Protein AF-A0A3D4U5B6-F1 (afdb_monomer_lite)

Secondary structure (DSSP, 8-state):
---HHHHHHHHHHHHHTT--GGGTT-HHHHHHHHHHHHHHHH--SHHHHHHHHHHHHHHHHHHHHHHHT-

Sequence (70 aa):
MINEGIVLDYYADLIAADQIEFLTGRKKSKAAIISCINEMKKADSIHNKIEVSKNLWKLLFENAMSFIDK

pLDDT: mean 90.24, std 7.33, range [54.72, 96.0]

Structure (mmCIF, N/CA/C/O backbone):
data_AF-A0A3D4U5B6-F1
#
_entry.id   AF-A0A3D4U5B6-F1
#
loop_
_atom_site.group_PDB
_atom_site.id
_atom_site.type_symbol
_atom_site.label_atom_id
_atom_site.label_alt_id
_atom_site.label_comp_id
_atom_site.label_asym_id
_atom_site.label_entity_id
_atom_site.label_seq_id
_atom_site.pdbx_PDB_ins_code
_atom_site.Cartn_x
_atom_site.Cartn_y
_atom_site.Cartn_z
_atom_site.occupancy
_atom_site.B_iso_or_equiv
_atom_site.auth_seq_id
_atom_site.auth_comp_id
_atom_site.auth_asym_id
_atom_site.auth_atom_id
_atom_site.pdbx_PDB_model_num
ATOM 1 N N . MET A 1 1 ? 14.062 -17.140 -7.421 1.00 59.78 1 MET A N 1
ATOM 2 C CA . MET A 1 1 ? 14.301 -15.681 -7.451 1.00 59.78 1 MET A CA 1
ATOM 3 C C . MET A 1 1 ? 12.984 -15.020 -7.070 1.00 59.78 1 MET A C 1
ATOM 5 O O . MET A 1 1 ? 11.977 -15.369 -7.671 1.00 59.78 1 MET A O 1
ATOM 9 N N . ILE A 1 2 ? 12.949 -14.205 -6.014 1.00 70.12 2 ILE A N 1
ATOM 10 C CA . ILE A 1 2 ? 11.713 -13.550 -5.553 1.00 70.12 2 ILE A CA 1
ATOM 11 C C . ILE A 1 2 ? 11.391 -12.408 -6.524 1.00 70.12 2 ILE A C 1
ATOM 13 O O . ILE A 1 2 ? 12.273 -11.616 -6.844 1.00 70.12 2 ILE A O 1
ATOM 17 N N . ASN A 1 3 ? 10.152 -12.345 -7.015 1.00 85.75 3 ASN A N 1
ATOM 18 C CA . ASN A 1 3 ? 9.692 -11.260 -7.878 1.00 85.75 3 ASN A CA 1
ATOM 19 C C . ASN A 1 3 ? 9.180 -10.110 -6.999 1.00 85.75 3 ASN A C 1
ATOM 21 O O . ASN A 1 3 ? 8.147 -10.247 -6.346 1.00 85.75 3 ASN A O 1
ATOM 25 N N . GLU A 1 4 ? 9.912 -8.994 -6.991 1.00 84.62 4 GLU A N 1
ATOM 26 C CA . GLU A 1 4 ? 9.593 -7.780 -6.224 1.00 84.62 4 GLU A CA 1
ATOM 27 C C . GLU A 1 4 ? 8.151 -7.306 -6.468 1.00 84.62 4 GLU A C 1
ATOM 29 O O . GLU A 1 4 ? 7.443 -6.980 -5.520 1.00 84.62 4 GLU A O 1
ATOM 34 N N . GLY A 1 5 ? 7.673 -7.362 -7.716 1.00 87.38 5 GLY A N 1
ATOM 35 C CA . GLY A 1 5 ? 6.309 -6.967 -8.067 1.00 87.38 5 GLY A CA 1
ATOM 36 C C . GLY A 1 5 ? 5.242 -7.830 -7.394 1.00 87.38 5 GLY A C 1
ATOM 37 O O . GLY A 1 5 ? 4.281 -7.290 -6.860 1.00 87.38 5 GLY A O 1
ATOM 38 N N . ILE A 1 6 ? 5.448 -9.152 -7.344 1.00 90.69 6 ILE A N 1
ATOM 39 C CA . ILE A 1 6 ? 4.516 -10.087 -6.686 1.00 90.69 6 ILE A CA 1
ATOM 40 C C . ILE A 1 6 ? 4.453 -9.818 -5.179 1.00 90.69 6 ILE A C 1
ATOM 42 O O . ILE A 1 6 ? 3.381 -9.862 -4.583 1.00 90.69 6 ILE A O 1
ATOM 46 N N . VAL A 1 7 ? 5.596 -9.522 -4.557 1.00 91.62 7 VAL A N 1
ATOM 47 C CA . VAL A 1 7 ? 5.663 -9.212 -3.122 1.00 91.62 7 VAL A CA 1
ATOM 48 C C . VAL A 1 7 ? 4.933 -7.905 -2.811 1.00 91.62 7 VAL A C 1
ATOM 50 O O . VAL A 1 7 ? 4.161 -7.841 -1.858 1.00 91.62 7 VAL A O 1
ATOM 53 N N . LEU A 1 8 ? 5.151 -6.871 -3.625 1.00 92.12 8 LEU A N 1
ATOM 54 C CA . LEU A 1 8 ? 4.477 -5.583 -3.476 1.00 92.12 8 LEU A CA 1
ATOM 55 C C . LEU A 1 8 ? 2.957 -5.703 -3.661 1.00 92.12 8 LEU A C 1
ATOM 57 O O . LEU A 1 8 ? 2.209 -5.104 -2.889 1.00 92.12 8 LEU A O 1
ATOM 61 N N . ASP A 1 9 ? 2.508 -6.515 -4.621 1.00 93.88 9 ASP A N 1
ATOM 62 C CA . ASP A 1 9 ? 1.083 -6.785 -4.843 1.00 93.88 9 ASP A CA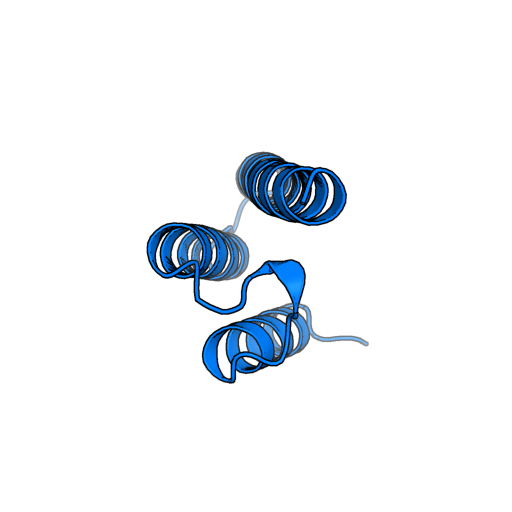 1
ATOM 63 C C . ASP A 1 9 ? 0.451 -7.533 -3.670 1.00 93.88 9 ASP A C 1
ATOM 65 O O . ASP A 1 9 ? -0.589 -7.114 -3.166 1.00 93.88 9 ASP A O 1
ATOM 69 N N . TYR A 1 10 ? 1.134 -8.548 -3.141 1.00 94.19 10 TYR A N 1
ATOM 70 C CA . TYR A 1 10 ? 0.682 -9.251 -1.943 1.00 94.19 10 TYR A CA 1
ATOM 71 C C . TYR A 1 10 ? 0.460 -8.297 -0.756 1.00 94.19 10 TYR A C 1
ATOM 73 O O . TYR A 1 10 ? -0.572 -8.358 -0.089 1.00 94.19 10 TYR A O 1
ATOM 81 N N . TYR A 1 11 ? 1.389 -7.371 -0.498 1.00 92.69 11 TYR A N 1
ATOM 82 C CA . TYR A 1 11 ? 1.210 -6.400 0.585 1.00 92.69 11 TYR A CA 1
ATOM 83 C C . TYR A 1 11 ? 0.090 -5.391 0.309 1.00 92.69 11 TYR A C 1
ATOM 85 O O . TYR A 1 11 ? -0.620 -5.014 1.244 1.00 92.69 11 TYR A O 1
ATOM 93 N N . ALA A 1 12 ? -0.096 -4.964 -0.942 1.00 93.56 12 ALA A N 1
ATOM 94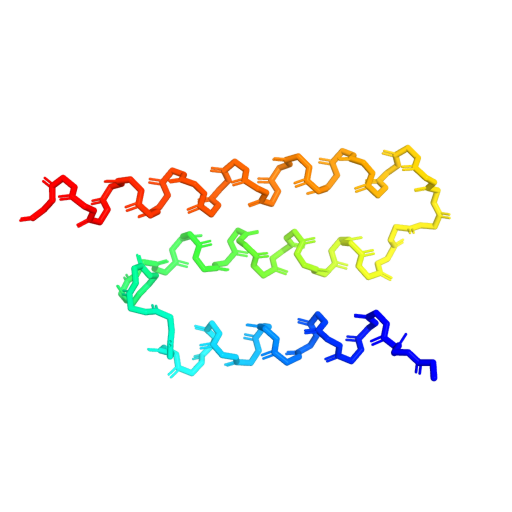 C CA . ALA A 1 12 ? -1.221 -4.109 -1.313 1.00 93.56 12 ALA A CA 1
ATOM 95 C C . ALA A 1 12 ? -2.566 -4.804 -1.037 1.00 93.56 12 ALA A C 1
ATOM 97 O O . ALA A 1 12 ? -3.465 -4.179 -0.465 1.00 93.56 12 ALA A O 1
ATOM 98 N N . ASP A 1 13 ? -2.667 -6.098 -1.348 1.00 95.19 13 ASP A N 1
ATOM 99 C CA . ASP A 1 13 ? -3.855 -6.912 -1.084 1.00 95.19 13 ASP A CA 1
ATOM 100 C C . ASP A 1 13 ? -4.131 -7.048 0.420 1.00 95.19 13 ASP A C 1
ATOM 102 O O . ASP A 1 13 ? -5.264 -6.847 0.858 1.00 95.19 13 ASP A O 1
ATOM 106 N N . LEU A 1 14 ? -3.102 -7.290 1.243 1.00 95.25 14 LEU A N 1
ATOM 107 C CA . LEU A 1 14 ? -3.252 -7.331 2.706 1.00 95.25 14 LEU A CA 1
ATOM 108 C C . LEU A 1 14 ? -3.756 -5.997 3.284 1.00 95.25 14 LEU A C 1
ATOM 110 O O . LEU A 1 14 ? -4.588 -5.988 4.194 1.00 95.25 14 LEU A O 1
ATOM 114 N N . ILE A 1 15 ? -3.271 -4.863 2.763 1.00 93.31 15 ILE A N 1
ATOM 115 C CA . ILE A 1 15 ? -3.713 -3.523 3.186 1.00 93.31 15 ILE A CA 1
ATOM 116 C C . ILE A 1 15 ? -5.179 -3.289 2.804 1.00 93.31 15 ILE A C 1
ATOM 118 O O . ILE A 1 15 ? -5.939 -2.725 3.601 1.00 93.31 15 ILE A O 1
ATOM 122 N N . ALA A 1 16 ? -5.566 -3.697 1.593 1.00 90.75 16 ALA A N 1
ATOM 123 C CA . ALA A 1 16 ? -6.923 -3.554 1.074 1.00 90.75 16 ALA A CA 1
ATOM 124 C C . ALA A 1 16 ? -7.927 -4.467 1.793 1.00 90.75 16 ALA A C 1
ATOM 126 O O . ALA A 1 16 ? -9.077 -4.077 1.980 1.00 90.75 16 ALA A O 1
ATOM 127 N N . ALA A 1 17 ? -7.484 -5.648 2.226 1.00 94.06 17 ALA A N 1
ATOM 128 C CA . ALA A 1 17 ? -8.275 -6.617 2.977 1.00 94.06 17 ALA A CA 1
ATOM 129 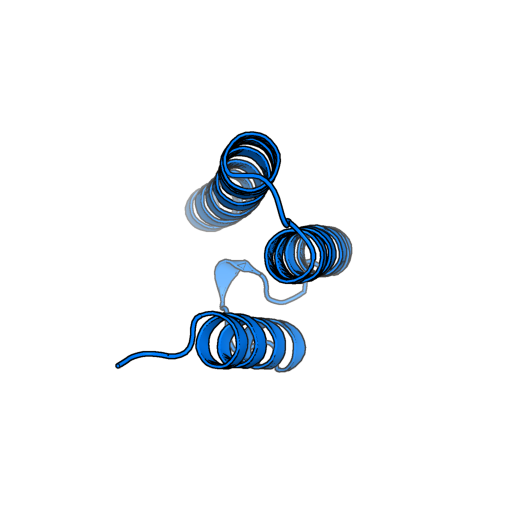C C . ALA A 1 17 ? -8.328 -6.340 4.493 1.00 94.06 17 ALA A C 1
ATOM 131 O O . ALA A 1 17 ? -8.815 -7.180 5.246 1.00 94.06 17 ALA A O 1
ATOM 132 N N . ASP A 1 18 ? -7.818 -5.192 4.952 1.00 92.75 18 ASP A N 1
ATOM 133 C CA . ASP A 1 18 ? -7.773 -4.801 6.369 1.00 92.75 18 ASP A CA 1
ATOM 134 C C . ASP A 1 18 ? -7.019 -5.808 7.261 1.00 92.75 18 ASP A C 1
ATOM 136 O O . ASP A 1 18 ? -7.254 -5.893 8.460 1.00 92.75 18 ASP A O 1
ATOM 140 N N . GLN A 1 19 ? -6.057 -6.541 6.692 1.00 94.19 19 GLN A N 1
ATOM 141 C CA . GLN A 1 19 ? -5.264 -7.544 7.416 1.00 94.19 19 GLN A CA 1
ATOM 142 C C . GLN A 1 19 ? -4.014 -6.960 8.087 1.00 94.19 19 GLN A C 1
ATOM 144 O O . GLN A 1 19 ? -3.249 -7.681 8.724 1.00 94.19 19 GLN A O 1
ATOM 149 N N . ILE A 1 20 ? -3.797 -5.648 7.965 1.00 91.62 20 ILE A N 1
ATOM 150 C CA . ILE A 1 20 ? -2.757 -4.924 8.696 1.00 91.62 20 ILE A CA 1
ATOM 151 C C . ILE A 1 20 ? -3.421 -4.123 9.816 1.00 91.62 20 ILE A C 1
ATOM 153 O O . ILE A 1 20 ? -3.998 -3.057 9.580 1.00 91.62 20 ILE A O 1
ATOM 157 N N . GLU A 1 21 ? -3.326 -4.639 11.043 1.00 90.00 21 GLU A N 1
ATOM 158 C CA . GLU A 1 21 ? -4.021 -4.119 12.229 1.00 90.00 21 GLU A CA 1
ATOM 159 C C . GLU A 1 21 ? -3.821 -2.611 12.420 1.00 90.00 21 GLU A C 1
ATOM 161 O O . GLU A 1 21 ? -4.797 -1.862 12.478 1.00 90.00 21 GLU A O 1
ATOM 166 N N . PHE A 1 22 ? -2.571 -2.132 12.394 1.00 89.88 22 PHE A N 1
ATOM 167 C CA . PHE A 1 22 ? -2.259 -0.716 12.624 1.00 89.88 22 PHE A CA 1
ATOM 168 C C . PHE A 1 22 ? -2.758 0.233 11.518 1.00 89.88 22 PHE A C 1
ATOM 170 O O . PHE A 1 22 ? -2.808 1.452 11.717 1.00 89.88 22 PHE A O 1
ATOM 177 N N . LEU A 1 23 ? -3.163 -0.306 10.362 1.00 90.94 23 LEU A N 1
ATOM 178 C CA . LEU A 1 23 ? -3.757 0.447 9.256 1.00 90.94 23 LEU A CA 1
ATOM 179 C C . LEU A 1 23 ? -5.283 0.339 9.211 1.00 90.94 23 LEU A C 1
ATOM 181 O O . LEU A 1 23 ? -5.912 1.129 8.506 1.00 90.94 23 LEU A O 1
ATOM 185 N N . THR A 1 24 ? -5.902 -0.587 9.944 1.00 90.00 24 THR A N 1
ATOM 186 C CA . THR A 1 24 ? -7.354 -0.827 9.905 1.00 90.00 24 THR A CA 1
ATOM 187 C C . THR A 1 24 ? -8.134 0.445 10.254 1.00 90.00 24 THR A C 1
ATOM 189 O O . THR A 1 24 ? -7.801 1.178 11.183 1.00 90.00 24 THR A O 1
ATOM 192 N N . GLY A 1 25 ? -9.138 0.786 9.437 1.00 86.81 25 GLY A N 1
ATOM 193 C CA . GLY A 1 25 ? -9.894 2.042 9.561 1.00 86.81 25 GLY A CA 1
ATOM 194 C C . GLY A 1 25 ? -9.168 3.331 9.119 1.00 86.81 25 GLY A C 1
ATOM 195 O O . GLY A 1 25 ? -9.822 4.361 8.940 1.00 86.81 25 GLY A O 1
ATOM 196 N N . ARG A 1 26 ? -7.851 3.314 8.850 1.00 88.81 26 ARG A N 1
ATOM 197 C CA . ARG A 1 26 ? -7.065 4.499 8.438 1.00 88.81 26 ARG A CA 1
ATOM 198 C C . ARG A 1 26 ? -7.095 4.737 6.922 1.00 88.81 26 ARG A C 1
ATOM 200 O O . ARG A 1 26 ? -6.073 4.660 6.242 1.00 88.81 26 ARG A O 1
ATOM 207 N N . LYS A 1 27 ? -8.271 5.065 6.371 1.00 90.69 27 LYS A N 1
ATOM 208 C CA . LYS A 1 27 ? -8.497 5.195 4.909 1.00 90.69 27 LYS A CA 1
ATOM 209 C C . LYS A 1 27 ? -7.483 6.096 4.183 1.00 90.69 27 LYS A C 1
ATOM 211 O O . LYS A 1 27 ? -6.990 5.716 3.125 1.00 90.69 27 LYS A O 1
ATOM 216 N N . LYS A 1 28 ? -7.146 7.264 4.751 1.00 90.94 28 LYS A N 1
ATOM 217 C CA . LYS A 1 28 ? -6.165 8.196 4.155 1.00 90.94 28 LYS A CA 1
ATOM 218 C C . LYS A 1 28 ? -4.765 7.583 4.080 1.00 90.94 28 LYS A C 1
ATOM 220 O O . LYS A 1 28 ? -4.134 7.630 3.030 1.00 90.94 28 LYS A O 1
ATOM 225 N N . SER A 1 29 ? -4.313 6.970 5.172 1.00 92.12 29 SER A N 1
ATOM 226 C CA . SER A 1 29 ? -3.002 6.324 5.243 1.00 92.12 29 SER A CA 1
ATOM 227 C C . SER A 1 29 ? -2.897 5.144 4.285 1.00 92.12 29 SER A C 1
ATOM 229 O O . SER A 1 29 ? -1.900 5.027 3.584 1.00 92.12 29 SER A O 1
ATOM 231 N N . LYS A 1 30 ? -3.942 4.309 4.189 1.00 94.06 30 LYS A N 1
ATOM 232 C CA . LYS A 1 30 ? -3.976 3.193 3.231 1.00 94.06 30 LYS A CA 1
ATOM 233 C C . LYS A 1 30 ? -3.806 3.669 1.797 1.00 94.06 30 LYS A C 1
ATOM 235 O O . LYS A 1 30 ? -2.978 3.127 1.078 1.00 94.06 30 LYS A O 1
ATOM 240 N N . ALA A 1 31 ? -4.550 4.701 1.400 1.00 93.94 31 ALA A N 1
ATOM 241 C CA . ALA A 1 31 ? -4.441 5.264 0.059 1.00 93.94 31 ALA A CA 1
ATOM 242 C C . ALA A 1 31 ? -3.021 5.782 -0.229 1.00 93.94 31 ALA A C 1
ATOM 244 O O . ALA A 1 31 ? -2.472 5.494 -1.290 1.00 93.94 31 ALA A O 1
ATOM 245 N N . ALA A 1 32 ? -2.402 6.482 0.729 1.00 94.75 32 ALA A N 1
ATOM 246 C CA . ALA A 1 32 ? -1.030 6.973 0.590 1.00 94.75 32 ALA A CA 1
ATOM 247 C C . ALA A 1 32 ? -0.006 5.828 0.472 1.00 94.75 32 ALA A C 1
ATOM 249 O O . ALA A 1 32 ? 0.840 5.846 -0.417 1.00 94.75 32 ALA A O 1
ATOM 250 N N . ILE A 1 33 ? -0.121 4.797 1.314 1.00 94.56 33 ILE A N 1
ATOM 251 C CA . ILE A 1 33 ? 0.773 3.630 1.300 1.00 94.56 33 ILE A CA 1
ATOM 252 C C . ILE A 1 33 ? 0.629 2.845 -0.011 1.00 94.56 33 ILE A C 1
ATOM 254 O O . ILE A 1 33 ? 1.635 2.521 -0.637 1.00 94.56 33 ILE A O 1
ATOM 258 N N . ILE A 1 34 ? -0.602 2.594 -0.475 1.00 94.62 34 ILE A N 1
ATOM 259 C CA . ILE A 1 34 ? -0.861 1.928 -1.763 1.00 94.62 34 ILE A CA 1
ATOM 260 C C . ILE A 1 34 ? -0.304 2.759 -2.928 1.00 94.62 34 ILE A C 1
ATOM 262 O O . ILE A 1 34 ? 0.244 2.196 -3.876 1.00 94.62 34 ILE A O 1
ATOM 266 N N . SER A 1 35 ? -0.392 4.093 -2.863 1.00 94.75 35 SER A N 1
ATOM 267 C CA . SER A 1 35 ? 0.233 4.971 -3.861 1.00 94.75 35 SER A CA 1
ATOM 268 C C . SER A 1 35 ? 1.746 4.769 -3.911 1.00 94.75 35 SER A C 1
ATOM 270 O O . SER A 1 35 ? 2.282 4.516 -4.987 1.00 94.75 35 SER A O 1
ATOM 272 N N . CYS A 1 36 ? 2.428 4.782 -2.761 1.00 94.50 36 CYS A N 1
ATOM 273 C CA . CYS A 1 36 ? 3.872 4.543 -2.700 1.00 94.50 36 CYS A CA 1
ATOM 274 C C . CYS A 1 36 ? 4.259 3.140 -3.196 1.00 94.50 36 CYS A C 1
ATOM 276 O O . CYS A 1 36 ? 5.250 2.998 -3.905 1.00 94.50 36 CYS A O 1
ATOM 278 N N . ILE A 1 37 ? 3.470 2.105 -2.888 1.00 93.94 37 ILE A N 1
ATOM 279 C CA . ILE A 1 37 ? 3.693 0.749 -3.419 1.00 93.94 37 ILE A CA 1
ATOM 280 C C . ILE A 1 37 ? 3.618 0.756 -4.954 1.00 93.94 37 ILE A C 1
ATOM 282 O O . ILE A 1 37 ? 4.500 0.224 -5.628 1.00 93.94 37 ILE A O 1
ATOM 286 N N . ASN A 1 38 ? 2.606 1.411 -5.525 1.00 92.94 38 ASN A N 1
ATOM 287 C CA . ASN A 1 38 ? 2.451 1.518 -6.976 1.00 92.94 38 ASN A CA 1
ATOM 288 C C . ASN A 1 38 ? 3.556 2.348 -7.643 1.00 92.94 38 ASN A C 1
ATOM 290 O O . ASN A 1 38 ? 3.975 2.025 -8.753 1.00 92.94 38 ASN A O 1
ATOM 294 N N . GLU A 1 39 ? 4.034 3.406 -6.989 1.00 92.94 39 GLU A N 1
ATOM 295 C CA . GLU A 1 39 ? 5.191 4.179 -7.447 1.00 92.94 39 GLU A CA 1
ATOM 296 C C . GLU A 1 39 ? 6.466 3.334 -7.432 1.00 92.94 39 GLU A C 1
ATOM 298 O O . GLU A 1 39 ? 7.241 3.389 -8.382 1.00 92.94 39 GLU A O 1
ATOM 303 N N . MET A 1 40 ? 6.650 2.487 -6.416 1.00 91.00 40 MET A N 1
ATOM 304 C CA . MET A 1 40 ? 7.815 1.610 -6.298 1.00 91.00 40 MET A CA 1
ATOM 305 C C . MET A 1 40 ? 7.863 0.583 -7.430 1.00 91.00 40 MET A C 1
ATOM 307 O O . MET A 1 40 ? 8.921 0.358 -8.013 1.00 91.00 40 MET A O 1
ATOM 311 N N . LYS A 1 41 ? 6.701 0.038 -7.815 1.00 89.94 41 LYS A N 1
ATOM 312 C CA . LYS A 1 41 ? 6.566 -0.861 -8.975 1.00 89.94 41 LYS A CA 1
ATOM 313 C C . LYS A 1 41 ? 6.933 -0.197 -10.306 1.00 89.94 41 LYS A C 1
ATOM 315 O O . LYS A 1 41 ? 7.348 -0.892 -11.226 1.00 89.94 41 LYS A O 1
ATOM 320 N N . LYS A 1 42 ? 6.737 1.120 -10.423 1.00 90.12 42 LYS A N 1
ATOM 321 C CA . LYS A 1 42 ? 7.006 1.915 -11.636 1.00 90.12 42 LYS A CA 1
ATOM 322 C C . LYS A 1 42 ? 8.372 2.605 -11.609 1.00 90.12 42 LYS A C 1
ATOM 324 O O . LYS A 1 42 ? 8.725 3.300 -12.556 1.00 90.12 42 LYS A O 1
ATOM 329 N N . ALA A 1 43 ? 9.109 2.501 -10.507 1.00 89.56 43 ALA A N 1
ATOM 330 C CA . ALA A 1 43 ? 10.368 3.200 -10.340 1.00 89.56 43 ALA A CA 1
ATOM 331 C C . ALA A 1 43 ? 11.480 2.483 -11.119 1.00 89.56 43 ALA A C 1
ATOM 333 O O . ALA A 1 43 ? 12.025 1.474 -10.671 1.00 89.56 43 ALA A O 1
ATOM 334 N N . ASP A 1 44 ? 11.842 3.049 -12.269 1.00 82.75 44 ASP A N 1
ATOM 335 C CA . ASP A 1 44 ? 12.873 2.483 -13.148 1.00 82.75 44 ASP A CA 1
ATOM 336 C C . ASP A 1 44 ? 14.304 2.815 -12.696 1.00 82.75 44 ASP A C 1
ATOM 338 O O . ASP A 1 44 ? 15.242 2.062 -12.957 1.00 82.75 44 ASP A O 1
ATOM 342 N N . SER A 1 45 ? 14.494 3.939 -11.994 1.00 90.38 45 SER A N 1
ATOM 343 C CA . SER A 1 45 ? 15.809 4.368 -11.508 1.00 90.38 45 SER A CA 1
ATOM 344 C C . SER A 1 45 ? 16.020 4.007 -10.036 1.00 90.38 45 SER A C 1
ATOM 346 O O . SER A 1 45 ? 15.105 4.090 -9.214 1.00 90.38 45 SER A O 1
ATOM 348 N N . ILE A 1 46 ? 17.264 3.671 -9.676 1.00 88.31 46 ILE A N 1
ATOM 349 C CA . ILE A 1 46 ? 17.662 3.416 -8.280 1.00 88.31 46 ILE A CA 1
ATOM 350 C C . ILE A 1 46 ? 17.343 4.626 -7.394 1.00 88.31 46 ILE A C 1
ATOM 352 O O . ILE A 1 46 ? 16.869 4.460 -6.274 1.00 88.31 46 ILE A O 1
ATOM 356 N N . HIS A 1 47 ? 17.559 5.841 -7.902 1.00 90.19 47 HIS A N 1
ATOM 357 C CA . HIS A 1 47 ? 17.246 7.064 -7.167 1.00 90.19 47 HIS A CA 1
ATOM 358 C C . HIS A 1 47 ? 15.752 7.154 -6.827 1.00 90.19 47 HIS A C 1
ATOM 360 O O . HIS A 1 47 ? 15.400 7.362 -5.667 1.00 90.19 47 HIS A O 1
ATOM 366 N N . ASN A 1 48 ? 14.875 6.894 -7.801 1.00 89.50 48 ASN A N 1
ATOM 367 C CA . ASN A 1 48 ? 13.428 6.908 -7.584 1.00 89.50 48 ASN A CA 1
ATOM 368 C C . ASN A 1 48 ? 13.005 5.803 -6.612 1.00 89.50 48 ASN A C 1
ATOM 370 O O . ASN A 1 48 ? 12.200 6.051 -5.720 1.00 89.50 48 ASN A O 1
ATOM 374 N N . LYS A 1 49 ? 13.592 4.604 -6.727 1.00 90.38 49 LYS A N 1
ATOM 375 C CA . LYS A 1 49 ? 13.338 3.512 -5.778 1.00 90.38 49 LYS A CA 1
ATOM 376 C C . LYS A 1 49 ? 13.694 3.913 -4.348 1.00 90.38 49 LYS A C 1
ATOM 378 O O . LYS A 1 49 ? 12.912 3.649 -3.437 1.00 90.38 49 LYS A O 1
ATOM 383 N N . ILE A 1 50 ? 14.835 4.572 -4.141 1.00 92.94 50 ILE A N 1
ATOM 384 C CA . ILE A 1 50 ? 15.268 5.045 -2.818 1.00 92.94 50 ILE A CA 1
ATOM 385 C C . ILE A 1 50 ? 14.286 6.074 -2.252 1.00 92.94 50 ILE A C 1
ATOM 387 O O . ILE A 1 50 ? 13.863 5.937 -1.105 1.00 92.94 50 ILE A O 1
ATOM 391 N N . GLU A 1 51 ? 13.904 7.081 -3.036 1.00 94.25 51 GLU A N 1
ATOM 392 C CA . GLU A 1 51 ? 12.997 8.135 -2.566 1.00 94.25 51 GLU A CA 1
ATOM 393 C C . GLU A 1 51 ? 11.603 7.588 -2.236 1.00 94.25 51 GLU A C 1
ATOM 395 O O . GLU A 1 51 ? 11.074 7.846 -1.152 1.00 94.25 51 GLU A O 1
ATOM 400 N N . VAL A 1 52 ? 11.042 6.738 -3.101 1.00 93.88 52 VAL A N 1
ATOM 401 C CA . VAL A 1 52 ? 9.749 6.090 -2.836 1.00 93.88 52 VAL A CA 1
ATOM 402 C C . VAL A 1 52 ? 9.833 5.176 -1.607 1.00 93.88 52 VAL A C 1
ATOM 404 O O . VAL A 1 52 ? 8.910 5.154 -0.793 1.00 93.88 52 VAL A O 1
ATOM 407 N N . SER A 1 53 ? 10.956 4.479 -1.405 1.00 92.75 53 SER A N 1
ATOM 408 C CA . SER A 1 53 ? 11.168 3.617 -0.232 1.00 92.75 53 SER A CA 1
ATOM 409 C C . SER A 1 53 ? 11.222 4.400 1.075 1.00 92.75 53 SER A C 1
ATOM 411 O O . SER A 1 53 ? 10.612 3.984 2.059 1.00 92.75 53 SER A O 1
ATOM 413 N N . LYS A 1 54 ? 11.902 5.552 1.094 1.00 95.75 54 LYS A N 1
ATOM 414 C CA . LYS A 1 54 ? 11.930 6.443 2.266 1.00 95.75 54 LYS A CA 1
ATOM 415 C C . LYS A 1 54 ? 10.528 6.924 2.629 1.00 95.75 54 LYS A C 1
ATOM 417 O O . LYS A 1 54 ? 10.155 6.889 3.801 1.00 95.75 54 LYS A O 1
ATOM 422 N N . ASN A 1 55 ? 9.751 7.335 1.629 1.00 95.12 55 ASN A N 1
ATOM 423 C CA . ASN A 1 55 ? 8.384 7.812 1.832 1.00 95.12 55 ASN A CA 1
ATOM 424 C C . ASN A 1 55 ? 7.468 6.696 2.347 1.00 95.12 55 ASN A C 1
ATOM 426 O O . ASN A 1 55 ? 6.748 6.897 3.327 1.00 95.12 55 ASN A O 1
ATOM 430 N N . LE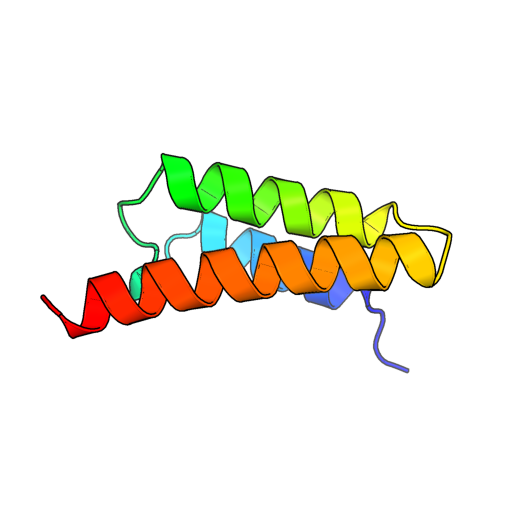U A 1 56 ? 7.551 5.506 1.744 1.00 94.69 56 LEU A N 1
ATOM 431 C CA . LEU A 1 56 ? 6.804 4.330 2.182 1.00 94.69 56 LEU A CA 1
ATOM 432 C C . LEU A 1 56 ? 7.138 3.967 3.636 1.00 94.69 56 LEU A C 1
ATOM 434 O O . LEU A 1 56 ? 6.232 3.782 4.449 1.00 94.69 56 LEU A O 1
ATOM 438 N N . TRP A 1 57 ? 8.428 3.915 3.977 1.00 95.25 57 TRP A N 1
ATOM 439 C CA . TRP A 1 57 ? 8.881 3.605 5.332 1.00 95.25 57 TRP A CA 1
ATOM 440 C C . TRP A 1 57 ? 8.372 4.625 6.352 1.00 95.25 57 TRP A C 1
ATOM 442 O O . TRP A 1 57 ? 7.837 4.234 7.387 1.00 95.25 57 TRP A O 1
ATOM 452 N N . LYS A 1 58 ? 8.468 5.923 6.042 1.00 96.00 58 LYS A N 1
ATOM 453 C CA . LYS A 1 58 ? 7.993 6.994 6.924 1.00 96.00 58 LYS A CA 1
ATOM 454 C C . LYS A 1 58 ? 6.494 6.872 7.206 1.00 96.00 58 LYS A C 1
ATOM 4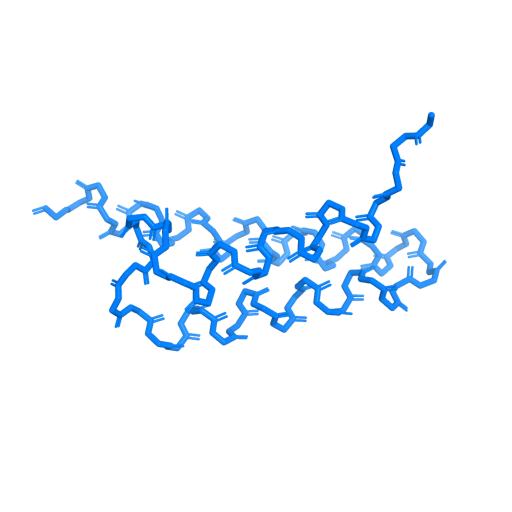56 O O . LYS A 1 58 ? 6.094 6.913 8.365 1.00 96.00 58 LYS A O 1
ATOM 461 N N . LEU A 1 59 ? 5.678 6.649 6.172 1.00 94.62 59 LEU A N 1
ATOM 462 C CA . LEU A 1 59 ? 4.231 6.468 6.326 1.00 94.62 59 LEU A CA 1
ATOM 463 C C . LEU A 1 59 ? 3.893 5.246 7.183 1.00 94.62 59 LEU A C 1
ATOM 465 O O . LEU A 1 59 ? 3.042 5.332 8.069 1.00 94.62 59 LEU A O 1
ATOM 469 N N . LEU A 1 60 ? 4.541 4.108 6.930 1.00 94.00 60 LEU A N 1
ATOM 470 C CA . LEU A 1 60 ? 4.323 2.892 7.714 1.00 94.00 60 LEU A CA 1
ATOM 471 C C . LEU A 1 60 ? 4.709 3.107 9.180 1.00 94.00 60 LEU A C 1
ATOM 473 O O . LEU A 1 60 ? 3.931 2.767 10.069 1.00 94.00 60 LEU A O 1
ATOM 477 N N . PHE A 1 61 ? 5.864 3.729 9.421 1.00 94.00 61 PHE A N 1
ATOM 478 C CA . PHE A 1 61 ? 6.368 4.014 10.758 1.00 94.00 61 PHE A CA 1
ATOM 479 C C . PHE A 1 61 ? 5.445 4.958 11.537 1.00 94.00 61 PHE A C 1
ATOM 481 O O . PHE A 1 61 ? 5.047 4.636 12.652 1.00 94.00 61 PHE A O 1
ATOM 488 N N . GLU A 1 62 ? 5.033 6.082 10.946 1.00 93.56 62 GLU A N 1
ATOM 489 C CA . GLU A 1 62 ? 4.116 7.040 11.582 1.00 93.56 62 GLU A CA 1
ATOM 490 C C . GLU A 1 62 ? 2.773 6.393 11.956 1.00 93.56 62 GLU A C 1
ATOM 492 O O . GLU A 1 62 ? 2.241 6.629 13.042 1.00 93.56 62 GLU A O 1
ATOM 497 N N . ASN A 1 63 ? 2.226 5.541 11.081 1.00 92.50 63 ASN A N 1
ATOM 498 C CA . ASN A 1 63 ? 0.967 4.851 11.360 1.00 92.50 63 ASN A CA 1
ATOM 499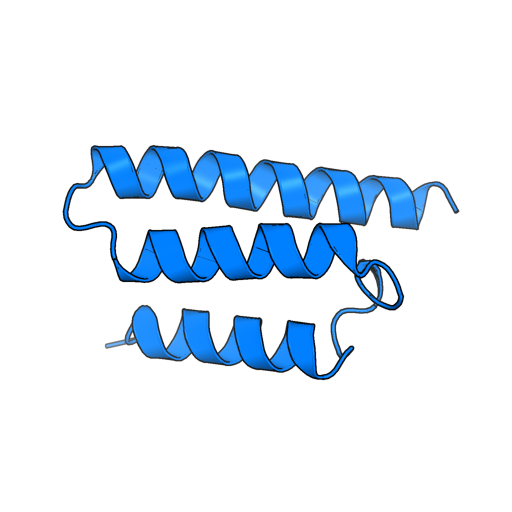 C C . ASN A 1 63 ? 1.113 3.767 12.433 1.00 92.50 63 ASN A C 1
ATOM 501 O O . ASN A 1 63 ? 0.202 3.617 13.248 1.00 92.50 63 ASN A O 1
ATOM 505 N N . ALA A 1 64 ? 2.234 3.043 12.448 1.00 92.19 64 ALA A N 1
ATOM 506 C CA . ALA A 1 64 ? 2.534 2.060 13.483 1.00 92.19 64 ALA A CA 1
ATOM 507 C C . ALA A 1 64 ? 2.739 2.729 14.852 1.00 92.19 64 ALA A C 1
ATOM 509 O O . ALA A 1 64 ? 2.122 2.316 15.828 1.00 92.19 64 ALA A O 1
ATOM 510 N N . MET A 1 65 ? 3.509 3.818 14.924 1.00 92.00 65 MET A N 1
ATOM 511 C CA . MET A 1 65 ? 3.702 4.585 16.162 1.00 92.00 65 MET A CA 1
ATOM 512 C C . MET A 1 65 ? 2.383 5.151 16.694 1.00 92.00 65 MET A C 1
ATOM 514 O O . MET A 1 65 ? 2.044 4.952 17.855 1.00 92.00 65 MET A O 1
ATOM 518 N N . SER A 1 66 ? 1.568 5.750 15.819 1.00 88.94 66 SER A N 1
ATOM 519 C CA . SER A 1 66 ? 0.230 6.239 16.179 1.00 88.94 66 SER A CA 1
ATOM 520 C C . SER A 1 66 ? -0.735 5.128 16.620 1.00 88.94 66 SER A C 1
ATOM 522 O O . SER A 1 66 ? -1.808 5.425 17.146 1.00 88.94 66 SER A O 1
ATOM 524 N N . PHE A 1 67 ? -0.434 3.865 16.323 1.00 89.12 67 PHE A N 1
ATOM 525 C CA . PHE A 1 67 ? -1.208 2.724 16.799 1.00 89.12 67 PHE A CA 1
ATOM 526 C C . PHE A 1 67 ? -0.729 2.234 18.169 1.00 89.12 67 PHE A C 1
ATOM 528 O O . PHE A 1 67 ? -1.569 1.835 18.961 1.00 89.12 67 PHE A O 1
ATOM 535 N N . ILE A 1 68 ? 0.576 2.301 18.450 1.00 84.06 68 ILE A N 1
ATOM 536 C CA . ILE A 1 68 ? 1.161 1.932 19.750 1.00 84.06 68 ILE A CA 1
ATOM 537 C C . ILE A 1 68 ? 0.811 2.957 20.838 1.00 84.06 68 ILE A C 1
ATOM 539 O O . ILE A 1 68 ? 0.564 2.570 21.973 1.00 84.06 68 ILE A O 1
ATOM 543 N N . ASP A 1 69 ? 0.737 4.247 20.497 1.00 69.44 69 ASP A N 1
ATOM 544 C CA . ASP A 1 69 ? 0.335 5.320 21.427 1.00 69.44 69 ASP A CA 1
ATOM 545 C C . ASP A 1 69 ? -1.172 5.308 21.781 1.00 69.44 69 ASP A C 1
ATOM 547 O O . ASP A 1 69 ? -1.692 6.277 22.341 1.00 69.44 69 ASP A O 1
ATOM 551 N N . LYS A 1 70 ? -1.900 4.249 21.416 1.00 54.72 70 LYS A N 1
ATOM 552 C CA . LYS A 1 70 ? -3.353 4.127 21.546 1.00 54.72 70 LYS A CA 1
ATOM 553 C C . LYS A 1 70 ? -3.734 3.045 22.547 1.00 54.72 70 LYS A C 1
ATOM 555 O O . LYS A 1 70 ? -4.711 3.289 23.287 1.00 54.72 70 LYS A O 1
#

Foldseek 3Di:
DDDLLVVLVVVLVCLVVLVPVLCRPVVVLNVQLNVLSVQCVVDPDPVSVVVSVVSNVVSVVVSVVVSVVD

Radius of gyration: 12.45 Å; chains: 1; bounding box: 28×24×35 Å